Protein AF-A0A3C0Y077-F1 (afdb_monomer_lite)

Foldseek 3Di:
DVPQCVDPVPVVHPDDDDDDDQDPVVCCVVPVQKDWDDKDFPLVVQCVPDPVSVVCCVVVVRVTDMDTDIDGD

Structure (mmCIF, N/CA/C/O backbone):
data_AF-A0A3C0Y077-F1
#
_entry.id   AF-A0A3C0Y077-F1
#
loop_
_atom_site.group_PDB
_atom_site.id
_atom_site.type_symbol
_atom_site.label_atom_id
_atom_site.label_alt_id
_atom_site.label_comp_id
_atom_site.label_asym_id
_atom_site.label_entity_id
_atom_site.label_seq_id
_atom_site.pdbx_PDB_ins_code
_atom_site.Cartn_x
_atom_site.Cartn_y
_atom_site.Cartn_z
_atom_site.occupancy
_atom_site.B_iso_or_equiv
_atom_site.auth_seq_id
_atom_site.auth_comp_id
_atom_site.auth_asym_id
_atom_site.auth_atom_id
_atom_site.pdbx_PDB_model_num
ATOM 1 N N . GLU A 1 1 ? 3.685 11.211 11.790 1.00 75.69 1 GLU A N 1
ATOM 2 C CA . GLU A 1 1 ? 3.390 12.666 11.783 1.00 75.69 1 GLU A CA 1
ATOM 3 C C . GLU A 1 1 ? 3.927 13.274 13.088 1.00 75.69 1 GLU A C 1
ATOM 5 O O . GLU A 1 1 ? 3.704 12.670 14.134 1.00 75.69 1 GLU A O 1
ATOM 10 N N . LYS A 1 2 ? 4.673 14.389 13.029 1.00 78.88 2 LYS A N 1
ATOM 11 C CA . LYS A 1 2 ? 5.298 15.087 14.172 1.00 78.88 2 LYS A CA 1
ATOM 12 C C . LYS A 1 2 ? 4.292 15.548 15.244 1.00 78.88 2 LYS A C 1
ATOM 14 O O . LYS A 1 2 ? 4.673 15.651 16.405 1.00 78.88 2 LYS A O 1
ATOM 19 N N . HIS A 1 3 ? 3.026 15.770 14.886 1.00 86.56 3 HIS A N 1
ATOM 20 C CA . HIS A 1 3 ? 1.964 16.218 15.798 1.00 86.56 3 HIS A CA 1
ATOM 21 C C . HIS A 1 3 ? 0.785 15.235 15.898 1.00 86.56 3 HIS A C 1
ATOM 23 O O . HIS A 1 3 ? -0.326 15.618 16.258 1.00 86.56 3 HIS A O 1
ATOM 29 N N . GLY A 1 4 ? 1.027 13.946 15.622 1.00 82.62 4 GLY A N 1
ATOM 30 C CA . GLY A 1 4 ? -0.018 12.917 15.591 1.00 82.62 4 GLY A CA 1
ATOM 31 C C . GLY A 1 4 ? -0.850 12.801 16.876 1.00 82.62 4 GLY A C 1
ATOM 32 O O . GLY A 1 4 ? -2.056 12.589 16.799 1.00 82.62 4 GLY A O 1
ATOM 33 N N . SER A 1 5 ? -0.241 13.014 18.046 1.00 87.00 5 SER A N 1
ATOM 34 C CA . SER A 1 5 ? -0.906 12.925 19.355 1.00 87.00 5 SER A CA 1
ATOM 35 C C . SER A 1 5 ? -1.987 13.985 19.593 1.00 87.00 5 SER A C 1
ATOM 37 O O . SER A 1 5 ? -2.805 13.814 20.492 1.00 87.00 5 SER A O 1
ATOM 39 N N . HIS A 1 6 ? -2.028 15.064 18.803 1.00 91.06 6 HIS A N 1
ATOM 40 C CA . HIS A 1 6 ? -3.073 16.089 18.903 1.00 91.06 6 HIS A CA 1
ATOM 41 C C . HIS A 1 6 ? -4.348 15.730 18.126 1.00 91.06 6 HIS A C 1
ATOM 43 O O . HIS A 1 6 ? -5.360 16.409 18.274 1.00 91.06 6 HIS A O 1
ATOM 49 N N . HIS A 1 7 ? -4.324 14.683 17.296 1.00 88.50 7 HIS A N 1
ATOM 50 C CA . HIS A 1 7 ? -5.491 14.279 16.520 1.00 88.50 7 HIS A CA 1
ATOM 51 C C . HIS A 1 7 ? -6.379 13.325 17.319 1.00 88.50 7 HIS A C 1
ATOM 53 O O . HIS A 1 7 ? -5.936 12.255 17.745 1.00 88.50 7 HIS A O 1
ATOM 59 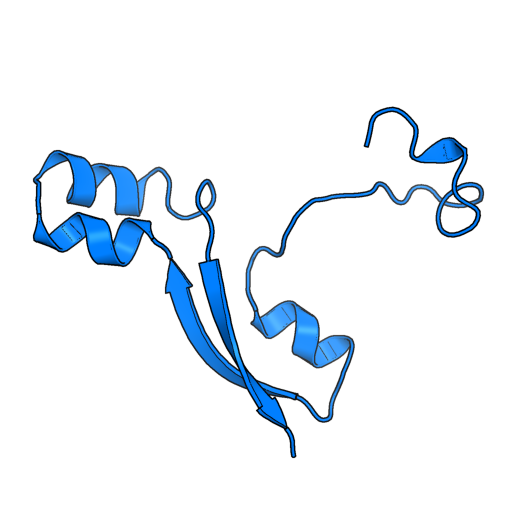N N . ASP A 1 8 ? -7.667 13.656 17.421 1.00 92.94 8 ASP A N 1
ATOM 60 C CA . ASP A 1 8 ? -8.673 12.843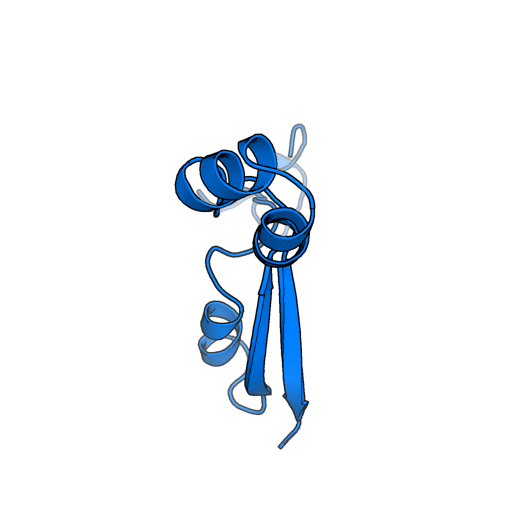 18.117 1.00 92.94 8 ASP A CA 1
ATOM 61 C C . ASP A 1 8 ? -8.721 11.386 17.647 1.00 92.94 8 ASP A C 1
ATOM 63 O O . ASP A 1 8 ? -8.959 10.489 18.452 1.00 92.94 8 ASP A O 1
ATOM 67 N N . ALA A 1 9 ? -8.425 11.151 16.366 1.00 88.50 9 ALA A N 1
ATOM 68 C CA . ALA A 1 9 ? -8.418 9.828 15.751 1.00 88.50 9 ALA A CA 1
ATOM 69 C C . ALA A 1 9 ? -7.399 8.851 16.368 1.00 88.50 9 ALA A C 1
ATOM 71 O O . ALA A 1 9 ? -7.631 7.647 16.332 1.00 88.50 9 ALA A O 1
ATOM 72 N N . VAL A 1 10 ? -6.276 9.341 16.910 1.00 91.25 10 VAL A N 1
ATOM 73 C CA . VAL A 1 10 ? -5.198 8.474 17.428 1.00 91.25 10 VAL A CA 1
ATOM 74 C C . VAL A 1 10 ? -4.756 8.805 18.855 1.00 91.25 10 VAL A C 1
ATOM 76 O O . VAL A 1 10 ? -4.094 7.969 19.464 1.00 91.25 10 VAL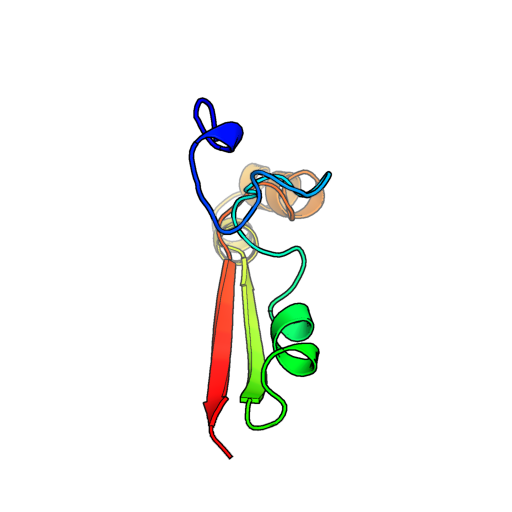 A O 1
ATOM 79 N N . LYS A 1 11 ? -5.156 9.954 19.429 1.00 91.44 11 LYS A N 1
ATOM 80 C CA . LYS A 1 11 ? -4.685 10.454 20.742 1.00 91.44 11 LYS A CA 1
ATOM 81 C C . LYS A 1 11 ? -4.873 9.494 21.925 1.00 91.44 11 LYS A C 1
ATOM 83 O O . LYS A 1 11 ? -4.124 9.569 22.890 1.00 91.44 11 LYS A O 1
ATOM 88 N N . ASN A 1 12 ? -5.860 8.600 21.847 1.00 92.62 12 ASN A N 1
ATOM 89 C CA . ASN A 1 12 ? -6.187 7.623 22.893 1.00 92.62 12 ASN A CA 1
ATOM 90 C C . ASN A 1 12 ? -5.741 6.194 22.530 1.00 92.62 12 ASN A C 1
ATOM 92 O O . ASN A 1 12 ? -6.263 5.221 23.069 1.00 92.62 12 ASN A O 1
ATOM 96 N N . THR A 1 13 ? -4.829 6.048 21.568 1.00 90.38 13 THR A N 1
ATOM 97 C CA . THR A 1 13 ? -4.375 4.753 21.047 1.00 90.38 13 THR A CA 1
ATOM 98 C C . THR A 1 13 ? -2.853 4.736 20.901 1.00 90.38 13 THR A C 1
ATOM 100 O O . THR A 1 13 ? -2.212 5.782 20.909 1.00 90.38 13 THR A O 1
ATOM 103 N N . ASN A 1 14 ? -2.275 3.553 20.682 1.00 87.94 14 ASN A N 1
ATOM 104 C CA . ASN A 1 14 ? -0.868 3.412 20.283 1.00 87.94 14 ASN A CA 1
ATOM 105 C C . ASN A 1 14 ? -0.667 3.512 18.755 1.00 87.94 14 ASN A C 1
ATOM 107 O O . ASN A 1 14 ? 0.405 3.179 18.248 1.00 87.94 14 ASN A O 1
ATOM 111 N N . ALA A 1 15 ? -1.697 3.910 17.999 1.00 87.62 15 ALA A N 1
ATOM 112 C CA . ALA A 1 15 ? -1.598 4.055 16.554 1.00 87.62 15 ALA A CA 1
ATOM 113 C C . ALA A 1 15 ? -0.793 5.308 16.184 1.00 87.62 15 ALA A C 1
ATOM 115 O O . ALA A 1 15 ? -0.831 6.331 16.865 1.00 87.62 15 ALA A O 1
ATOM 116 N N . THR A 1 16 ? -0.080 5.244 15.062 1.00 86.31 16 THR A N 1
ATOM 117 C CA . THR A 1 16 ? 0.644 6.390 14.505 1.00 86.31 16 THR A CA 1
ATOM 118 C C . THR A 1 16 ? 0.210 6.622 13.067 1.00 86.31 16 THR A C 1
ATOM 120 O O . THR A 1 16 ? -0.098 5.681 12.336 1.00 86.31 16 THR A O 1
ATOM 123 N N . PHE A 1 17 ? 0.191 7.884 12.641 1.00 84.62 17 PHE A N 1
ATOM 124 C CA . PHE A 1 17 ? -0.002 8.214 11.232 1.00 84.62 17 PHE A CA 1
ATOM 125 C C . PHE A 1 17 ? 1.222 7.769 10.428 1.00 84.62 17 PHE A C 1
ATOM 127 O O . P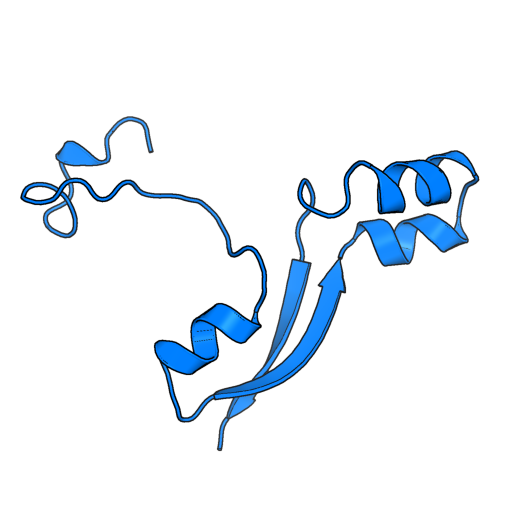HE A 1 17 ? 2.280 8.413 10.480 1.00 84.62 17 PHE A O 1
ATOM 134 N N . GLY A 1 18 ? 1.052 6.668 9.702 1.00 78.69 18 GLY A N 1
ATOM 135 C CA . GLY A 1 18 ? 1.925 6.241 8.616 1.00 78.69 18 GLY A CA 1
ATOM 136 C C . GLY A 1 18 ? 1.485 6.832 7.276 1.00 78.69 18 GLY A C 1
ATOM 137 O O . GLY A 1 18 ? 0.397 7.392 7.153 1.00 78.69 18 GLY A O 1
ATOM 138 N N . TRP A 1 19 ? 2.339 6.693 6.265 1.00 73.81 19 TRP A N 1
ATOM 139 C CA . TRP A 1 19 ? 2.034 7.096 4.895 1.00 73.81 19 TRP A CA 1
ATOM 140 C C . TRP A 1 19 ? 2.016 5.877 3.980 1.00 73.81 19 TRP A C 1
ATOM 142 O O . TRP A 1 19 ? 2.954 5.080 3.977 1.00 73.81 19 TRP A O 1
ATOM 152 N N . GLY A 1 20 ? 0.958 5.776 3.177 1.00 75.25 20 GLY A N 1
ATOM 153 C CA . GLY A 1 20 ? 0.788 4.718 2.187 1.00 75.25 20 GLY A CA 1
ATOM 154 C C . GLY A 1 20 ? 0.426 3.357 2.783 1.00 75.25 20 GLY A C 1
ATOM 155 O O . GLY A 1 20 ? 0.054 3.227 3.944 1.00 75.25 20 GLY A O 1
ATOM 156 N N . THR A 1 21 ? 0.520 2.337 1.939 1.00 78.00 21 THR A N 1
ATOM 157 C CA . THR A 1 21 ? 0.220 0.938 2.256 1.00 78.00 21 THR A CA 1
ATOM 158 C C . THR A 1 21 ? 1.291 0.034 1.637 1.00 78.00 21 THR A C 1
ATOM 160 O O . THR A 1 21 ? 1.900 0.399 0.620 1.00 78.00 21 THR A O 1
ATOM 163 N N . LYS A 1 22 ? 1.540 -1.153 2.212 1.00 82.12 22 LYS A N 1
ATOM 164 C CA . LYS A 1 22 ? 2.451 -2.136 1.600 1.00 82.12 22 LYS A CA 1
ATOM 165 C C . LYS A 1 22 ? 1.791 -2.870 0.440 1.00 82.12 22 LYS A C 1
ATOM 167 O O . LYS A 1 22 ? 2.507 -3.497 -0.340 1.00 82.12 22 LYS A O 1
ATOM 172 N N . SER A 1 23 ? 0.476 -2.775 0.252 1.00 87.81 23 SER A N 1
ATOM 173 C CA . SER A 1 23 ? -0.233 -3.158 -0.973 1.00 87.81 23 SER A CA 1
ATOM 174 C C . SER A 1 23 ? -1.617 -2.539 -1.021 1.00 87.81 23 SER A C 1
ATOM 176 O O . SER A 1 23 ? -2.338 -2.555 -0.032 1.00 87.81 23 SER A O 1
ATOM 178 N N . GLY A 1 24 ? -2.066 -2.154 -2.219 1.00 89.81 24 GLY A N 1
ATOM 179 C CA . GLY A 1 24 ? -3.461 -1.771 -2.435 1.00 89.81 24 GLY A CA 1
ATOM 180 C C . GLY A 1 24 ? -4.480 -2.819 -1.950 1.00 89.81 24 GLY A C 1
ATOM 181 O O . GLY A 1 24 ? -5.628 -2.483 -1.683 1.00 89.81 24 GLY A O 1
ATOM 182 N N . ARG A 1 25 ? -4.078 -4.084 -1.780 1.00 92.31 25 ARG A N 1
ATOM 183 C CA . ARG A 1 25 ? -4.941 -5.136 -1.225 1.00 92.31 25 ARG A CA 1
ATOM 184 C C . ARG A 1 25 ? -5.349 -4.907 0.231 1.00 92.31 25 ARG A C 1
ATOM 186 O O . ARG A 1 25 ? -6.405 -5.397 0.610 1.00 92.31 25 ARG A O 1
ATOM 193 N N . GLU A 1 26 ? -4.575 -4.158 1.014 1.00 91.19 26 GLU A N 1
ATOM 194 C CA . GLU A 1 26 ? -4.910 -3.842 2.413 1.00 91.19 26 GLU A CA 1
ATOM 195 C C . GLU A 1 26 ? -6.220 -3.042 2.522 1.00 91.19 26 GLU A C 1
ATOM 197 O O . GLU A 1 26 ? -6.938 -3.152 3.509 1.00 91.19 26 GLU A O 1
ATOM 202 N N . TYR A 1 27 ? -6.600 -2.300 1.476 1.00 91.12 27 TYR A N 1
ATOM 203 C CA . TYR A 1 27 ? -7.867 -1.566 1.453 1.00 91.12 27 TYR A CA 1
ATOM 204 C C . TYR A 1 27 ? -9.103 -2.463 1.306 1.00 91.12 27 TYR A C 1
ATOM 206 O O . TYR A 1 27 ? -10.206 -2.007 1.592 1.00 91.12 27 TYR A O 1
ATOM 214 N N . LEU A 1 28 ? -8.950 -3.721 0.877 1.00 93.56 28 LEU A N 1
ATOM 215 C CA . LEU A 1 28 ? -10.090 -4.627 0.681 1.00 93.56 28 LEU A CA 1
ATOM 216 C C . LEU A 1 28 ? -10.728 -5.062 2.006 1.00 93.56 28 LEU A C 1
ATOM 218 O O . LEU A 1 28 ? -11.919 -5.354 2.037 1.00 93.56 28 LEU A O 1
ATOM 222 N N . GLU A 1 29 ? -9.949 -5.092 3.089 1.00 91.56 29 GLU A N 1
ATOM 223 C CA . GLU A 1 29 ? -10.462 -5.358 4.438 1.00 91.56 29 GLU A CA 1
ATOM 224 C C . GLU A 1 29 ? -11.223 -4.150 5.003 1.00 91.56 29 GLU A C 1
ATOM 226 O O . GLU A 1 29 ? -12.149 -4.315 5.792 1.00 91.56 29 GLU A O 1
ATOM 231 N N . LEU A 1 30 ? -10.854 -2.937 4.576 1.00 91.81 30 LEU A N 1
ATOM 232 C CA . LEU A 1 30 ? -11.462 -1.684 5.029 1.00 91.81 30 LEU A CA 1
ATOM 233 C C . LEU A 1 30 ? -12.746 -1.340 4.262 1.00 91.81 30 LEU A C 1
ATOM 235 O O . LEU A 1 30 ? -13.673 -0.778 4.839 1.00 91.81 30 LEU A O 1
ATOM 239 N N . GLU A 1 31 ? -12.806 -1.661 2.968 1.00 94.44 31 GLU A N 1
ATOM 240 C CA . GLU A 1 31 ? -13.967 -1.414 2.110 1.00 94.44 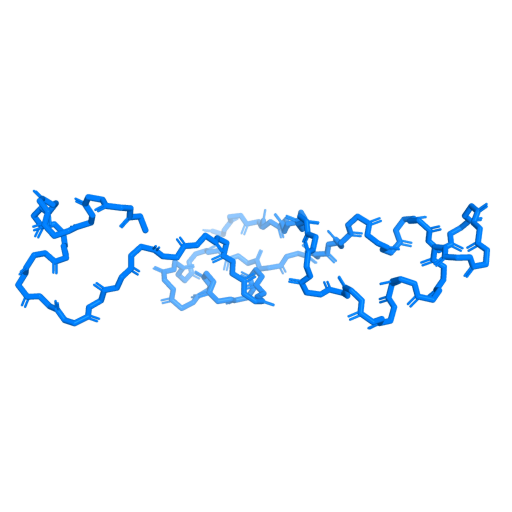31 GLU A CA 1
ATOM 241 C C . GLU A 1 31 ? -14.242 -2.639 1.215 1.00 94.44 31 GLU A C 1
ATOM 243 O O . GLU A 1 31 ? -13.674 -2.758 0.123 1.00 94.44 31 GLU A O 1
ATOM 248 N N . PRO A 1 32 ? -15.139 -3.550 1.642 1.00 93.38 32 PRO A N 1
ATOM 249 C CA . PRO A 1 32 ? -15.441 -4.788 0.919 1.00 93.38 32 PRO A CA 1
ATOM 250 C C . PRO A 1 32 ? -16.051 -4.592 -0.478 1.00 93.38 32 PRO A C 1
ATOM 252 O O . PRO A 1 32 ? -16.042 -5.523 -1.287 1.00 93.38 32 PRO A O 1
ATOM 255 N N . ARG A 1 33 ? -16.586 -3.400 -0.790 1.00 96.31 33 ARG A N 1
ATOM 256 C CA . ARG A 1 33 ? -17.100 -3.074 -2.135 1.00 96.31 33 ARG A CA 1
ATOM 257 C C . ARG A 1 33 ? -15.985 -2.800 -3.140 1.00 96.31 33 ARG A C 1
ATOM 259 O O . ARG A 1 33 ? -16.217 -2.847 -4.351 1.00 96.31 33 ARG A O 1
ATOM 266 N N . LEU A 1 34 ? -14.761 -2.540 -2.678 1.00 96.12 34 LEU A N 1
ATOM 267 C CA . LEU A 1 34 ? -13.620 -2.413 -3.573 1.00 96.12 34 LEU A CA 1
ATOM 268 C C . LEU A 1 34 ? -13.228 -3.777 -4.132 1.00 96.12 34 LEU A C 1
ATOM 270 O O . LEU A 1 34 ? -13.174 -4.798 -3.455 1.00 96.12 34 LEU A O 1
ATOM 274 N N . SER A 1 35 ? -12.890 -3.791 -5.413 1.00 96.31 35 SER A N 1
ATOM 275 C CA . SER A 1 35 ? -12.197 -4.904 -6.045 1.00 96.31 35 SER A CA 1
ATOM 276 C C . SER A 1 35 ? -10.873 -4.431 -6.601 1.00 96.31 35 SER A C 1
ATOM 278 O O . SER A 1 35 ? -10.821 -3.525 -7.430 1.00 96.31 35 SER A O 1
ATOM 280 N N . PHE A 1 36 ? -9.798 -5.070 -6.153 1.00 95.12 36 PHE A N 1
ATOM 281 C CA . PHE A 1 36 ? -8.451 -4.790 -6.624 1.00 95.12 36 PHE A CA 1
ATOM 282 C C . PHE A 1 36 ? -8.303 -5.176 -8.102 1.00 95.12 36 PHE A C 1
ATOM 284 O O . PHE A 1 36 ? -8.592 -6.315 -8.472 1.00 95.12 36 PHE A O 1
ATOM 291 N N . VAL A 1 37 ? -7.860 -4.233 -8.939 1.00 96.44 37 VAL A N 1
ATOM 292 C CA . VAL A 1 37 ? -7.665 -4.443 -10.384 1.00 96.44 37 VAL A CA 1
ATOM 293 C C . VAL A 1 37 ? -6.188 -4.622 -10.700 1.00 96.44 37 VAL A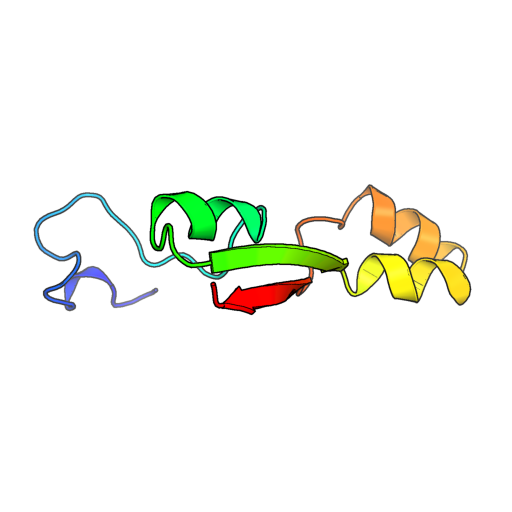 C 1
ATOM 295 O O . VAL A 1 37 ? -5.796 -5.619 -11.297 1.00 96.44 37 VAL A O 1
ATOM 298 N N . SER A 1 38 ? -5.355 -3.655 -10.318 1.00 94.31 38 SER A N 1
ATOM 299 C CA . SER A 1 38 ? -3.915 -3.724 -10.560 1.00 94.31 38 SER A CA 1
ATOM 300 C C . SER A 1 38 ? -3.148 -2.784 -9.644 1.00 94.31 38 SER A C 1
ATOM 302 O O . SER A 1 38 ? -3.710 -1.848 -9.083 1.00 94.31 38 SER A O 1
ATOM 304 N N . GLU A 1 39 ? -1.848 -3.021 -9.520 1.00 91.31 39 GLU A N 1
ATOM 305 C CA . GLU A 1 39 ? -0.946 -2.145 -8.790 1.00 91.31 39 GLU A CA 1
ATOM 306 C C . GLU A 1 39 ? 0.396 -2.060 -9.511 1.00 91.31 39 GLU A C 1
ATOM 308 O O . GLU A 1 39 ? 0.951 -3.082 -9.918 1.00 91.31 39 GLU A O 1
ATOM 313 N N . ARG A 1 40 ? 0.920 -0.842 -9.680 1.00 87.75 40 ARG A N 1
ATOM 314 C CA . ARG A 1 40 ? 2.228 -0.608 -10.304 1.00 87.75 40 ARG A CA 1
ATOM 315 C C . ARG A 1 40 ? 3.061 0.354 -9.468 1.00 87.75 40 ARG A C 1
ATOM 317 O O . ARG A 1 40 ? 2.594 1.420 -9.080 1.00 87.75 40 ARG A O 1
ATOM 324 N N . SER A 1 41 ? 4.305 -0.035 -9.199 1.00 83.50 41 SER A N 1
ATOM 325 C CA . SER A 1 41 ? 5.312 0.847 -8.602 1.00 83.50 41 SER A CA 1
ATOM 326 C C . SER A 1 41 ? 6.001 1.657 -9.694 1.00 83.50 41 SER A C 1
ATOM 328 O O . SER A 1 41 ? 6.279 1.119 -10.766 1.00 83.50 41 SER A O 1
ATOM 330 N N . TYR A 1 42 ? 6.357 2.909 -9.402 1.00 82.12 42 TYR A N 1
ATOM 331 C CA . TYR A 1 42 ? 7.206 3.716 -10.286 1.00 82.12 42 TYR A CA 1
ATOM 332 C C . TYR A 1 42 ? 8.499 2.983 -10.688 1.00 82.12 42 TYR A C 1
ATOM 334 O O . TYR A 1 42 ? 8.945 3.052 -11.829 1.00 82.12 42 TYR A O 1
ATOM 342 N N . ASN A 1 43 ? 9.061 2.187 -9.778 1.00 81.12 43 ASN A N 1
ATOM 343 C CA . ASN A 1 43 ? 10.265 1.409 -10.045 1.00 81.12 43 ASN A CA 1
ATOM 344 C C . ASN A 1 43 ? 10.103 0.354 -11.145 1.00 81.12 43 ASN A C 1
ATOM 346 O O . ASN A 1 43 ? 11.057 0.099 -11.876 1.00 81.12 43 ASN A O 1
ATOM 350 N N . GLU A 1 44 ? 8.920 -0.250 -11.281 1.00 82.31 44 GLU A N 1
ATOM 351 C CA . GLU A 1 44 ? 8.648 -1.200 -12.369 1.00 82.31 44 GLU A CA 1
ATOM 352 C C . GLU A 1 44 ? 8.750 -0.517 -13.735 1.00 82.31 44 GLU A C 1
ATOM 354 O O . GLU A 1 44 ? 9.282 -1.099 -14.679 1.00 82.31 44 GLU A O 1
ATOM 359 N N . GLU A 1 45 ? 8.319 0.741 -13.826 1.00 84.31 45 GLU A N 1
ATOM 360 C CA . GLU A 1 45 ? 8.476 1.540 -15.039 1.00 84.31 45 GLU A CA 1
ATOM 361 C C . GLU A 1 45 ? 9.957 1.848 -15.303 1.00 84.31 45 GLU A C 1
ATOM 363 O O . GLU A 1 45 ? 10.453 1.655 -16.414 1.00 84.31 45 GLU A O 1
ATOM 368 N N . MET A 1 46 ? 10.707 2.207 -14.258 1.00 84.50 46 MET A N 1
ATOM 369 C CA . MET A 1 46 ? 12.127 2.555 -14.370 1.00 84.50 46 MET A CA 1
ATOM 370 C C . MET A 1 46 ? 13.034 1.405 -14.834 1.00 84.50 46 MET A C 1
ATOM 372 O O . MET A 1 46 ? 14.101 1.670 -15.398 1.00 84.50 46 MET A O 1
ATOM 376 N N . LYS A 1 47 ? 12.619 0.135 -14.685 1.00 86.56 47 LYS A N 1
ATOM 377 C CA . LYS A 1 47 ? 13.356 -1.037 -15.209 1.00 86.56 47 LYS A CA 1
ATOM 378 C C . LYS A 1 47 ? 13.630 -0.954 -16.712 1.00 86.56 47 LYS A C 1
ATOM 380 O O . LYS A 1 47 ? 14.606 -1.539 -17.188 1.00 86.56 47 LYS A O 1
ATOM 385 N N . LYS A 1 48 ? 12.764 -0.268 -17.459 1.00 87.19 48 LYS A N 1
ATOM 386 C CA . LYS A 1 48 ? 12.831 -0.191 -18.923 1.00 87.19 48 LYS A CA 1
ATOM 387 C C . LYS A 1 48 ? 13.953 0.719 -19.421 1.00 87.19 48 LYS A C 1
ATOM 389 O O . LYS A 1 48 ? 14.453 0.502 -20.517 1.00 87.19 48 LYS A O 1
ATOM 394 N N . TYR A 1 49 ? 14.369 1.697 -18.614 1.00 85.56 49 TYR A N 1
ATOM 395 C CA . TYR A 1 49 ? 15.213 2.801 -19.081 1.00 85.56 49 TYR A CA 1
ATOM 396 C C . TYR A 1 49 ? 16.679 2.702 -18.639 1.00 85.56 49 TYR A C 1
ATOM 398 O O . TYR A 1 49 ? 17.535 3.327 -19.256 1.00 85.56 49 TYR A O 1
ATOM 406 N N . SER A 1 50 ? 17.018 1.942 -17.586 1.00 85.88 50 SER A N 1
ATOM 407 C CA . SER A 1 50 ? 18.425 1.794 -17.172 1.00 85.88 50 SER A CA 1
ATOM 408 C C . SER A 1 50 ? 18.721 0.540 -16.344 1.00 85.88 50 SER A C 1
ATOM 410 O O . SER A 1 50 ? 17.862 0.010 -15.639 1.00 85.88 50 SER A O 1
ATOM 412 N N . ILE A 1 51 ? 19.986 0.098 -16.368 1.00 86.50 51 ILE A N 1
ATOM 413 C CA . ILE A 1 51 ? 20.498 -0.981 -15.500 1.00 86.50 51 ILE A CA 1
ATOM 414 C C . ILE A 1 51 ? 20.344 -0.600 -14.020 1.00 86.50 51 ILE A C 1
ATOM 416 O O . ILE A 1 51 ? 19.925 -1.421 -13.207 1.00 86.50 51 ILE A O 1
ATOM 420 N N . ARG A 1 52 ? 20.602 0.670 -13.677 1.00 82.50 52 ARG A N 1
ATOM 421 C CA . ARG A 1 52 ? 20.357 1.202 -12.328 1.00 82.50 52 ARG A CA 1
ATOM 422 C C . ARG A 1 52 ? 18.878 1.097 -11.950 1.00 82.50 52 ARG A C 1
ATOM 424 O O . ARG A 1 52 ? 18.577 0.621 -10.865 1.00 82.50 52 ARG A O 1
ATOM 431 N N . GLY A 1 53 ? 17.962 1.448 -12.852 1.00 83.50 53 GLY A N 1
ATOM 432 C CA . GLY A 1 53 ? 16.517 1.292 -12.654 1.00 83.50 53 GLY A CA 1
ATOM 433 C C . GLY A 1 53 ? 16.104 -0.158 -12.389 1.00 83.50 53 GLY A C 1
ATOM 434 O O . GLY A 1 53 ? 15.309 -0.409 -11.488 1.00 83.50 53 GLY A O 1
ATOM 435 N N . LYS A 1 54 ? 16.710 -1.129 -13.089 1.00 84.25 54 LYS A N 1
ATOM 436 C CA . LYS A 1 54 ? 16.504 -2.565 -12.818 1.00 84.25 54 LYS A CA 1
ATOM 437 C C . LYS A 1 54 ? 16.934 -2.961 -11.404 1.00 84.25 54 LYS A C 1
ATOM 439 O O . LYS A 1 54 ? 16.186 -3.657 -10.722 1.00 84.25 54 LYS A O 1
ATOM 444 N N . LEU A 1 55 ? 18.097 -2.486 -10.953 1.00 85.31 55 LEU A N 1
ATOM 445 C CA . LEU A 1 55 ? 18.611 -2.761 -9.608 1.00 85.31 55 LEU A CA 1
ATOM 446 C C . LEU A 1 55 ? 17.751 -2.098 -8.517 1.00 85.31 55 LEU A C 1
ATOM 448 O O . LEU A 1 55 ? 17.353 -2.752 -7.551 1.00 85.31 55 LEU A O 1
ATOM 452 N N . PHE A 1 56 ? 17.396 -0.823 -8.698 1.00 81.06 56 PHE A N 1
ATOM 453 C CA . PHE A 1 56 ? 16.538 -0.087 -7.765 1.00 81.06 56 PHE A CA 1
ATOM 454 C C . PHE A 1 56 ? 15.132 -0.668 -7.672 1.00 81.06 56 PHE A C 1
ATOM 456 O O . PHE A 1 56 ? 14.525 -0.624 -6.605 1.00 81.06 56 PHE A O 1
ATOM 463 N N . ALA A 1 57 ? 14.625 -1.276 -8.740 1.00 80.56 57 ALA A N 1
ATOM 464 C CA . ALA A 1 57 ? 13.331 -1.928 -8.687 1.00 80.56 57 ALA A CA 1
ATOM 465 C C . ALA A 1 57 ? 13.305 -3.223 -7.873 1.00 80.56 57 ALA A C 1
ATOM 467 O O . ALA A 1 57 ? 12.229 -3.656 -7.474 1.00 80.56 57 ALA A O 1
ATOM 468 N N . ILE A 1 58 ? 14.462 -3.819 -7.588 1.00 78.94 58 ILE A N 1
ATOM 469 C CA . ILE A 1 58 ? 14.569 -4.970 -6.689 1.00 78.94 58 ILE A CA 1
ATOM 470 C C . ILE A 1 58 ? 14.752 -4.480 -5.249 1.00 78.94 58 ILE A C 1
ATOM 472 O O . ILE A 1 58 ? 13.994 -4.871 -4.362 1.00 78.94 58 ILE A O 1
ATOM 476 N N . ILE A 1 59 ? 15.722 -3.588 -5.028 1.00 79.62 59 ILE A N 1
ATOM 477 C CA . ILE A 1 59 ? 16.148 -3.165 -3.684 1.00 79.62 59 ILE A CA 1
ATOM 478 C C . ILE A 1 59 ? 15.184 -2.133 -3.077 1.00 79.62 59 ILE A C 1
ATOM 480 O O . ILE A 1 59 ? 14.858 -2.192 -1.897 1.00 79.62 59 ILE A O 1
ATOM 484 N N . GLY A 1 60 ? 14.680 -1.202 -3.887 1.00 73.19 60 GLY A N 1
ATOM 485 C CA . GLY A 1 60 ? 13.827 -0.091 -3.463 1.00 73.19 60 GLY A CA 1
ATOM 486 C C . GLY A 1 60 ? 12.342 -0.290 -3.756 1.00 73.19 60 GLY A C 1
ATOM 487 O O . GLY A 1 60 ? 11.596 0.688 -3.760 1.00 73.19 60 GLY A O 1
ATOM 488 N N . LYS A 1 61 ? 11.879 -1.519 -4.030 1.00 69.06 61 LYS A N 1
ATOM 489 C CA . LYS A 1 61 ? 10.489 -1.787 -4.458 1.00 69.06 61 LYS A CA 1
ATOM 490 C C . LYS A 1 61 ? 9.413 -1.220 -3.517 1.00 69.06 61 LYS A C 1
ATOM 492 O O . LYS A 1 61 ? 8.337 -0.858 -3.981 1.00 69.06 61 LYS A O 1
ATOM 497 N N . ASN A 1 62 ? 9.734 -1.101 -2.227 1.00 69.69 62 ASN A N 1
ATOM 498 C CA . ASN A 1 62 ? 8.842 -0.607 -1.173 1.00 69.69 62 ASN A CA 1
ATOM 499 C C . ASN A 1 62 ? 9.113 0.854 -0.760 1.00 69.69 62 ASN A C 1
ATOM 501 O O . ASN A 1 62 ? 8.469 1.341 0.160 1.00 69.69 62 ASN A O 1
ATOM 505 N N . LEU A 1 63 ? 10.073 1.537 -1.392 1.00 72.75 63 LEU A N 1
ATOM 506 C CA . LEU A 1 63 ? 10.472 2.909 -1.042 1.00 72.75 63 LEU A CA 1
ATOM 507 C C . LEU A 1 63 ? 9.875 3.970 -1.976 1.00 72.75 63 LEU A C 1
ATOM 509 O O . LEU A 1 63 ? 10.126 5.153 -1.787 1.00 72.75 63 LEU A O 1
ATOM 513 N N . ASN A 1 64 ? 9.102 3.556 -2.984 1.00 73.00 64 ASN A N 1
ATOM 514 C CA . ASN A 1 64 ? 8.548 4.449 -3.998 1.00 73.00 64 ASN A CA 1
ATOM 515 C C . ASN A 1 64 ? 7.024 4.412 -4.054 1.00 73.00 64 ASN A C 1
ATOM 517 O O . ASN A 1 64 ? 6.395 3.416 -3.695 1.00 73.00 64 ASN A O 1
ATOM 521 N N . ASN A 1 65 ? 6.454 5.497 -4.584 1.00 78.81 65 ASN A N 1
ATOM 522 C CA . ASN A 1 65 ? 5.020 5.647 -4.794 1.00 78.81 65 ASN A CA 1
ATOM 523 C C . ASN A 1 65 ? 4.463 4.536 -5.694 1.00 78.81 65 ASN A C 1
ATOM 525 O O . ASN A 1 65 ? 5.100 4.088 -6.659 1.00 78.81 65 ASN A O 1
ATOM 529 N N . ARG A 1 66 ? 3.248 4.099 -5.364 1.00 83.81 66 ARG A N 1
ATOM 530 C CA . ARG A 1 66 ? 2.532 3.026 -6.053 1.00 83.81 66 ARG A CA 1
ATOM 531 C C . ARG A 1 66 ? 1.162 3.530 -6.456 1.00 83.81 66 ARG A C 1
ATOM 533 O O . ARG A 1 66 ? 0.503 4.226 -5.690 1.00 83.81 66 ARG A O 1
ATOM 540 N N . LEU A 1 67 ? 0.754 3.165 -7.661 1.00 89.12 67 LEU A N 1
ATOM 541 C CA . LEU A 1 67 ? -0.587 3.412 -8.156 1.00 89.12 67 LEU A CA 1
ATOM 542 C C . LEU A 1 67 ? -1.365 2.105 -8.055 1.00 89.12 67 LEU A C 1
ATOM 544 O O . LEU A 1 67 ? -1.072 1.158 -8.789 1.00 89.12 67 LEU A O 1
ATOM 548 N N . ALA A 1 68 ? -2.327 2.057 -7.139 1.00 91.94 68 ALA A N 1
ATOM 549 C CA . ALA A 1 68 ? -3.283 0.967 -7.031 1.00 91.94 68 ALA A CA 1
ATOM 550 C C . ALA A 1 68 ? -4.601 1.385 -7.694 1.00 91.94 68 ALA A C 1
ATOM 552 O O . ALA A 1 68 ? -5.128 2.464 -7.431 1.00 91.94 68 ALA A O 1
ATOM 553 N N . VAL A 1 69 ? -5.113 0.530 -8.574 1.00 95.00 69 VAL A N 1
ATOM 554 C CA . VAL A 1 69 ? -6.365 0.730 -9.301 1.00 95.00 69 VAL A CA 1
ATOM 555 C C . VAL A 1 69 ? -7.403 -0.225 -8.740 1.00 95.00 69 VAL A C 1
ATOM 557 O O . VAL A 1 69 ? -7.163 -1.432 -8.629 1.00 95.00 69 VAL A O 1
ATOM 560 N N . PHE A 1 70 ? -8.573 0.322 -8.439 1.00 96.50 70 PHE A N 1
ATOM 561 C CA . PHE A 1 70 ? -9.710 -0.417 -7.920 1.00 96.50 70 PHE A CA 1
ATOM 562 C C . PHE A 1 70 ? -10.918 -0.218 -8.819 1.00 96.50 70 PHE A C 1
ATOM 564 O O . PHE A 1 70 ? -11.066 0.807 -9.480 1.00 96.50 70 PHE A O 1
ATOM 571 N N . ARG A 1 71 ? -11.800 -1.210 -8.807 1.00 97.19 71 ARG A N 1
ATOM 572 C CA . ARG A 1 71 ? -13.141 -1.115 -9.362 1.00 97.19 71 ARG A CA 1
ATOM 573 C C . ARG A 1 71 ? -14.131 -1.158 -8.213 1.00 97.19 71 ARG A C 1
ATOM 575 O O . ARG A 1 71 ? -14.020 -2.026 -7.349 1.00 97.19 71 ARG A O 1
ATOM 582 N N . TRP A 1 72 ? -15.093 -0.250 -8.249 1.00 95.25 72 TRP A N 1
ATOM 583 C CA . TRP A 1 72 ? -16.240 -0.279 -7.358 1.00 95.25 72 TRP A CA 1
ATOM 584 C C . TRP A 1 72 ? -17.225 -1.356 -7.819 1.00 95.25 72 TRP A C 1
ATOM 586 O O . TRP A 1 72 ? -17.498 -1.448 -9.020 1.00 95.25 72 TRP A O 1
ATOM 596 N N . LYS A 1 73 ? -17.699 -2.190 -6.896 1.00 82.31 73 LYS A N 1
ATOM 597 C CA . LYS A 1 73 ? -18.766 -3.164 -7.140 1.00 82.31 73 LYS A CA 1
ATOM 598 C C . LYS A 1 73 ? -20.070 -2.711 -6.505 1.00 82.31 73 LYS A C 1
ATOM 600 O O . LYS A 1 73 ? -20.014 -2.112 -5.408 1.00 82.31 73 LYS A O 1
#

Secondary structure (DSSP, 8-state):
-TTGGGSTTTTTSS-----S-S-GGGHHHH-TTEEEEEEEEHHHHHTTT-HHHHHHHHHTTTSS-EEEEEEE-

pLDDT: mean 86.24, std 6.98, range [69.06, 97.19]

Sequence (73 aa):
EKHGSHHDAVKNTNATFGWGTKSGREYLELEPRLSFVSERSYNEEMKKYSIRGKLFAIIGKNLNNRLAVFRWK

Radius of gyration: 16.28 Å; chains: 1; bounding box: 39×22×42 Å